Protein AF-A0A6I5CDF0-F1 (afdb_monomer_lite)

Foldseek 3Di:
DAADVVDDDDDDLDPVPDPCNPVQLVQALDPPKKKKKQAADDVPDPDQRIDIDSDRYPYPPIDIDIQASHHPSPHGPDDPCPQVVVCVLQVHRDDSLLVQQQCRQAWDQDDVRIDGDDDSPNVVSVVSSVNSD

pLDDT: mean 92.03, std 9.3, range [46.75, 98.38]

Structure (mmCIF, N/CA/C/O backbone):
data_AF-A0A6I5CDF0-F1
#
_entry.id   AF-A0A6I5CDF0-F1
#
loop_
_atom_site.group_PDB
_atom_site.id
_atom_s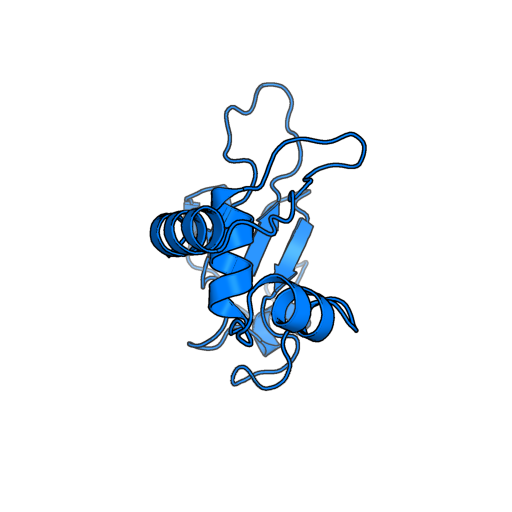ite.type_symbol
_atom_site.label_atom_id
_atom_site.label_alt_id
_atom_site.label_comp_id
_atom_site.label_asym_id
_atom_site.label_entity_id
_atom_site.label_seq_id
_atom_site.pdbx_PDB_ins_code
_atom_site.Cartn_x
_atom_site.Cartn_y
_atom_site.Cartn_z
_atom_site.occupancy
_atom_site.B_iso_or_equiv
_atom_site.auth_seq_id
_atom_site.auth_comp_id
_atom_site.auth_asym_id
_atom_site.auth_atom_id
_atom_site.pdbx_PDB_model_num
ATOM 1 N N . VAL A 1 1 ? 5.661 -5.561 -15.272 1.00 94.56 1 VAL A N 1
ATOM 2 C CA . VAL A 1 1 ? 6.380 -5.017 -14.092 1.00 94.56 1 VAL A CA 1
ATOM 3 C C . VAL A 1 1 ? 6.298 -3.504 -14.122 1.00 94.56 1 VAL A C 1
ATOM 5 O O . VAL A 1 1 ? 6.113 -2.960 -15.202 1.00 94.56 1 VAL A O 1
ATOM 8 N N . LEU A 1 2 ? 6.425 -2.834 -12.978 1.00 95.12 2 LEU A N 1
ATOM 9 C CA . LEU A 1 2 ? 6.453 -1.371 -12.918 1.00 95.12 2 LEU A CA 1
ATOM 10 C C . LEU A 1 2 ? 7.910 -0.893 -12.824 1.00 95.12 2 LEU A C 1
ATOM 12 O O . LEU A 1 2 ? 8.598 -1.262 -11.872 1.00 95.12 2 LEU A O 1
ATOM 16 N N . MET A 1 3 ? 8.390 -0.107 -13.791 1.00 91.75 3 MET A N 1
ATOM 17 C CA . MET A 1 3 ? 9.797 0.336 -13.865 1.00 91.75 3 MET A CA 1
ATOM 18 C C . MET A 1 3 ? 10.008 1.767 -13.357 1.00 91.75 3 MET A C 1
ATOM 20 O O . MET A 1 3 ? 11.037 2.064 -12.745 1.00 91.75 3 MET A O 1
ATOM 24 N N . ALA A 1 4 ? 9.011 2.626 -13.551 1.00 90.19 4 ALA A N 1
ATOM 25 C CA . ALA A 1 4 ? 8.913 3.995 -13.046 1.00 90.19 4 ALA A CA 1
ATOM 26 C C . ALA A 1 4 ? 7.435 4.300 -12.705 1.00 90.19 4 ALA A C 1
ATOM 28 O O . ALA A 1 4 ? 6.566 3.472 -12.999 1.00 90.19 4 ALA A O 1
ATOM 29 N N . PRO A 1 5 ? 7.107 5.439 -12.062 1.00 90.38 5 PRO A N 1
ATOM 30 C CA . PRO A 1 5 ? 5.715 5.843 -11.869 1.00 90.38 5 PRO A CA 1
ATOM 31 C C . PRO A 1 5 ? 4.944 5.807 -13.193 1.00 90.38 5 PRO A C 1
ATOM 33 O O . PRO A 1 5 ? 5.313 6.508 -14.130 1.00 90.38 5 PRO A O 1
ATOM 36 N N . PHE A 1 6 ? 3.892 4.987 -13.253 1.00 90.81 6 PHE A N 1
ATOM 37 C CA . PHE A 1 6 ? 3.043 4.806 -14.439 1.00 90.81 6 PHE A CA 1
ATOM 38 C C . PHE A 1 6 ? 3.769 4.290 -15.702 1.00 90.81 6 PHE A C 1
ATOM 40 O O . PHE A 1 6 ? 3.260 4.451 -16.806 1.00 90.81 6 PHE A O 1
ATOM 47 N N . ASP A 1 7 ? 4.931 3.647 -15.546 1.00 92.62 7 ASP A N 1
ATOM 48 C CA . ASP A 1 7 ? 5.693 3.021 -16.636 1.00 92.62 7 ASP A CA 1
ATOM 49 C C . ASP A 1 7 ? 5.668 1.494 -16.491 1.00 92.62 7 ASP A C 1
ATOM 51 O O . ASP A 1 7 ? 6.475 0.886 -15.770 1.00 92.62 7 ASP A O 1
ATOM 55 N N . GLU A 1 8 ? 4.674 0.883 -17.134 1.00 95.75 8 GLU A N 1
ATOM 56 C CA . GLU A 1 8 ? 4.498 -0.564 -17.177 1.00 95.75 8 GLU A CA 1
ATOM 57 C C . GLU A 1 8 ? 5.288 -1.179 -18.329 1.00 95.75 8 GLU A C 1
ATOM 59 O O . GLU A 1 8 ? 5.150 -0.792 -19.488 1.00 95.75 8 GLU A O 1
ATOM 64 N N . GLN A 1 9 ? 6.085 -2.197 -18.012 1.00 95.31 9 GLN A N 1
ATOM 65 C CA . GLN A 1 9 ? 6.917 -2.884 -18.993 1.00 95.31 9 GLN A CA 1
ATOM 66 C C . GLN A 1 9 ? 6.786 -4.402 -18.894 1.00 95.31 9 GLN A C 1
ATOM 68 O O . GLN A 1 9 ? 6.499 -4.972 -17.832 1.00 95.31 9 GLN A O 1
ATOM 73 N N . TRP A 1 10 ? 7.051 -5.074 -20.010 1.00 94.50 10 TRP A N 1
ATOM 74 C CA . TRP A 1 10 ? 7.202 -6.523 -20.056 1.00 94.50 10 TRP A CA 1
ATOM 75 C C . TRP A 1 10 ? 8.597 -6.921 -19.575 1.00 94.50 10 TRP A C 1
ATOM 77 O O . TRP A 1 10 ? 9.594 -6.327 -19.971 1.00 94.50 10 TRP A O 1
ATOM 87 N N . LEU A 1 11 ? 8.666 -7.946 -18.727 1.00 92.19 11 LEU A N 1
ATOM 88 C CA . LEU A 1 11 ? 9.920 -8.508 -18.237 1.00 92.19 11 LEU A CA 1
ATOM 89 C C . LEU A 1 11 ? 9.846 -10.027 -18.315 1.00 92.19 11 LEU A C 1
ATOM 91 O O . LEU A 1 11 ? 8.894 -10.629 -17.816 1.00 92.19 11 LEU A O 1
ATOM 95 N N . LEU A 1 12 ? 10.872 -10.645 -18.892 1.00 92.19 12 LEU A N 1
ATOM 96 C CA . LEU A 1 12 ? 11.038 -12.090 -18.835 1.00 92.19 12 LEU A CA 1
ATOM 97 C C . LEU A 1 12 ? 11.589 -12.468 -17.453 1.00 92.19 12 LEU A C 1
ATOM 99 O O . LEU A 1 12 ? 12.762 -12.245 -17.161 1.00 92.19 12 LEU A O 1
ATOM 103 N N . ALA A 1 13 ? 10.721 -12.996 -16.589 1.00 89.06 13 ALA A N 1
ATOM 104 C CA . ALA A 1 13 ? 11.021 -13.297 -15.188 1.00 89.06 13 ALA A CA 1
ATOM 105 C C . ALA A 1 13 ? 11.837 -14.597 -15.015 1.00 89.06 13 ALA A C 1
ATOM 107 O O . ALA A 1 13 ? 11.411 -15.536 -14.347 1.00 89.06 13 ALA A O 1
ATOM 108 N N . ASP A 1 14 ? 13.021 -14.651 -15.625 1.00 91.62 14 ASP A N 1
ATOM 109 C CA . ASP A 1 14 ? 13.979 -15.750 -15.493 1.00 91.62 14 ASP A CA 1
ATOM 110 C C . ASP A 1 14 ? 15.236 -15.250 -14.770 1.00 91.62 14 ASP A C 1
ATOM 112 O O . ASP A 1 14 ? 15.888 -14.314 -15.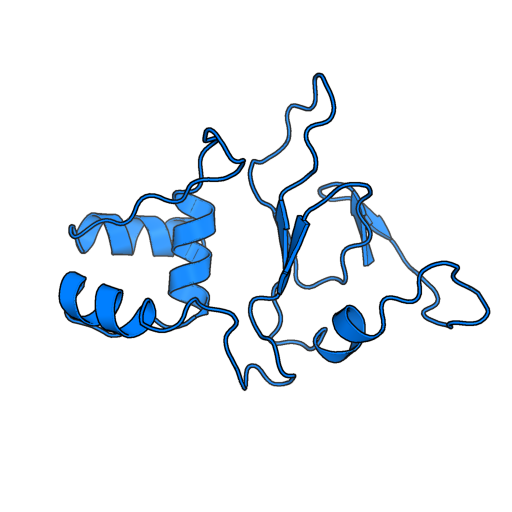226 1.00 91.62 14 ASP A O 1
ATOM 116 N N . HIS A 1 15 ? 15.593 -15.884 -13.649 1.00 90.19 15 HIS A N 1
ATOM 117 C CA . HIS A 1 15 ? 16.747 -15.509 -12.820 1.00 90.19 15 HIS A CA 1
ATOM 118 C C . HIS A 1 15 ? 18.097 -15.571 -13.555 1.00 90.19 15 HIS A C 1
ATOM 120 O O . HIS A 1 15 ? 19.065 -14.984 -13.087 1.00 90.19 15 HIS A O 1
ATOM 126 N N . ARG A 1 16 ? 18.176 -16.265 -14.696 1.00 92.50 16 ARG A N 1
ATOM 127 C CA . ARG A 1 16 ? 19.373 -16.303 -15.551 1.00 92.50 16 ARG A CA 1
ATOM 128 C C . ARG A 1 16 ? 19.499 -15.065 -16.438 1.00 92.50 16 ARG A C 1
ATOM 130 O O . ARG A 1 16 ? 20.564 -14.827 -16.995 1.00 92.50 16 ARG A O 1
ATOM 137 N N . LEU A 1 17 ? 18.408 -14.317 -16.605 1.00 92.25 17 LEU A N 1
ATOM 138 C CA . LEU A 1 17 ? 18.297 -13.168 -17.507 1.00 92.25 17 LEU A CA 1
ATOM 139 C C . LEU A 1 17 ? 18.189 -11.831 -16.762 1.00 92.25 17 LEU A C 1
ATOM 141 O O . LEU A 1 17 ? 18.207 -10.781 -17.401 1.00 92.25 17 LEU A O 1
ATOM 145 N N . ILE A 1 18 ? 18.067 -11.852 -15.431 1.00 89.38 18 ILE A N 1
ATOM 146 C CA . ILE A 1 18 ? 17.894 -10.654 -14.602 1.00 89.38 18 ILE A CA 1
ATOM 147 C C . ILE A 1 18 ? 18.892 -10.635 -13.444 1.00 89.38 18 ILE A C 1
ATOM 149 O O . ILE A 1 18 ? 19.023 -11.602 -12.702 1.00 89.38 18 ILE A O 1
ATOM 153 N N . ASP A 1 19 ? 19.547 -9.492 -13.261 1.00 87.44 19 ASP A N 1
ATOM 154 C CA . ASP A 1 19 ? 20.560 -9.283 -12.217 1.00 87.44 19 ASP A CA 1
ATOM 155 C C . ASP A 1 19 ? 19.950 -9.259 -10.800 1.00 87.44 19 ASP A C 1
ATOM 157 O O . ASP A 1 19 ? 20.508 -9.782 -9.840 1.00 87.44 19 ASP A O 1
ATOM 161 N N . ALA A 1 20 ? 18.733 -8.721 -10.668 1.00 86.00 20 ALA A N 1
ATOM 162 C CA . ALA A 1 20 ? 18.008 -8.645 -9.402 1.00 86.00 20 ALA A CA 1
ATOM 163 C C . ALA A 1 20 ? 16.669 -9.389 -9.487 1.00 86.00 20 ALA A C 1
ATOM 165 O O . ALA A 1 20 ? 15.625 -8.785 -9.728 1.00 86.00 20 ALA A O 1
ATOM 166 N N . ALA A 1 21 ? 16.684 -10.703 -9.245 1.00 86.81 21 ALA A N 1
ATOM 167 C CA . ALA A 1 21 ? 15.500 -11.549 -9.416 1.00 86.81 21 ALA A CA 1
ATOM 168 C C . ALA A 1 21 ? 14.338 -11.253 -8.450 1.00 86.81 21 ALA A C 1
ATOM 170 O O . ALA A 1 21 ? 13.189 -11.507 -8.795 1.00 86.81 21 ALA A O 1
ATOM 171 N N . ARG A 1 22 ? 14.610 -10.696 -7.259 1.00 89.06 22 ARG A N 1
ATOM 172 C CA . ARG A 1 22 ? 13.602 -10.308 -6.242 1.00 89.06 22 ARG A CA 1
ATOM 173 C C . ARG A 1 22 ? 12.525 -11.389 -5.982 1.00 89.06 22 ARG A C 1
ATOM 175 O O . ARG A 1 22 ? 11.335 -11.075 -6.001 1.00 89.06 22 ARG A O 1
ATOM 182 N N . PRO A 1 23 ? 12.898 -12.655 -5.709 1.00 91.19 23 PRO A N 1
ATOM 183 C CA . PRO A 1 23 ? 11.952 -13.780 -5.638 1.00 91.19 23 PRO A CA 1
ATOM 184 C C . PRO A 1 23 ? 10.833 -13.585 -4.604 1.00 91.19 23 PRO A C 1
ATOM 186 O O . PRO A 1 23 ? 9.705 -14.013 -4.821 1.00 91.19 23 PRO A O 1
ATOM 189 N N . GLU A 1 24 ? 11.122 -12.897 -3.500 1.00 90.38 24 GLU A N 1
ATOM 190 C CA . GLU A 1 24 ? 10.148 -12.570 -2.450 1.00 90.38 24 GLU A CA 1
ATOM 191 C C . GLU A 1 24 ? 8.978 -11.725 -2.966 1.00 90.38 24 GLU A C 1
ATOM 193 O O . GLU A 1 24 ? 7.835 -11.915 -2.557 1.00 90.38 24 GLU A O 1
ATOM 198 N N . LEU A 1 25 ? 9.266 -10.810 -3.891 1.00 91.88 25 LEU A N 1
ATOM 199 C CA . LEU A 1 25 ? 8.298 -9.886 -4.465 1.00 91.88 25 LEU A CA 1
ATOM 200 C C . LEU A 1 25 ? 7.391 -10.613 -5.464 1.00 91.88 25 LEU A C 1
ATOM 202 O O . LEU A 1 25 ? 6.179 -10.428 -5.432 1.00 91.88 25 LEU A O 1
ATOM 206 N N . TRP A 1 26 ? 7.958 -11.521 -6.262 1.00 93.50 26 TRP A N 1
ATOM 207 C CA . TRP A 1 26 ? 7.190 -12.408 -7.140 1.00 93.50 26 TRP A CA 1
ATOM 208 C C . TRP A 1 26 ? 6.335 -13.407 -6.375 1.00 93.50 26 TRP A C 1
ATOM 210 O O . TRP A 1 26 ? 5.212 -13.679 -6.785 1.00 93.50 26 TRP A O 1
ATOM 220 N N . ARG A 1 27 ? 6.833 -13.932 -5.248 1.00 94.12 27 ARG A N 1
ATOM 221 C CA . ARG A 1 27 ? 6.104 -14.927 -4.454 1.00 94.12 27 ARG A CA 1
ATOM 222 C C . ARG A 1 27 ? 4.712 -14.440 -4.076 1.00 94.12 27 ARG A C 1
ATOM 224 O O . ARG A 1 27 ? 3.787 -15.239 -4.069 1.00 94.12 27 ARG A O 1
ATOM 231 N N . VAL A 1 28 ? 4.588 -13.161 -3.733 1.00 96.62 28 VAL A N 1
ATOM 232 C CA . VAL A 1 28 ? 3.336 -12.554 -3.276 1.00 96.62 28 VAL A CA 1
ATOM 233 C C . VAL A 1 28 ? 2.581 -11.818 -4.382 1.00 96.62 28 VAL A C 1
ATOM 235 O O . VAL A 1 28 ? 1.560 -11.228 -4.076 1.00 96.62 28 VAL A O 1
ATOM 238 N N . ALA A 1 29 ? 3.056 -11.810 -5.631 1.00 95.69 29 ALA A N 1
ATOM 239 C CA . ALA A 1 29 ? 2.442 -11.075 -6.742 1.00 95.69 29 ALA A CA 1
ATOM 240 C C . ALA A 1 29 ? 1.260 -11.839 -7.373 1.00 95.69 29 ALA A C 1
ATOM 242 O O . ALA A 1 29 ? 1.271 -12.142 -8.565 1.00 95.69 29 ALA A O 1
ATOM 243 N N . ASP A 1 30 ? 0.265 -12.191 -6.559 1.00 94.88 30 ASP A N 1
ATOM 244 C CA . ASP A 1 30 ? -1.000 -12.769 -7.022 1.00 94.88 30 ASP A CA 1
ATOM 245 C C . ASP A 1 30 ? -2.089 -11.698 -7.216 1.00 94.88 30 ASP A C 1
ATOM 247 O O . ASP A 1 30 ? -1.882 -10.514 -6.952 1.00 94.88 30 ASP A O 1
ATOM 251 N N . GLU A 1 31 ? -3.274 -12.118 -7.662 1.00 95.75 31 GLU A N 1
ATOM 252 C CA . GLU A 1 31 ? -4.420 -11.243 -7.959 1.00 95.75 31 GLU A CA 1
ATOM 253 C C . GLU A 1 31 ? -4.929 -10.429 -6.758 1.00 95.75 31 GLU A C 1
ATOM 255 O O . GLU A 1 31 ? -5.712 -9.494 -6.925 1.00 95.75 31 GLU A O 1
ATOM 260 N N . ARG A 1 32 ? -4.531 -10.787 -5.533 1.00 96.12 32 ARG A N 1
ATOM 261 C CA . ARG A 1 32 ? -4.962 -10.112 -4.304 1.00 96.12 32 ARG A CA 1
ATOM 262 C C . ARG A 1 32 ? -3.947 -9.079 -3.838 1.00 96.12 32 ARG A C 1
ATOM 264 O O . ARG A 1 32 ? -4.246 -8.326 -2.913 1.00 96.12 32 ARG A O 1
ATOM 271 N N . GLN A 1 33 ? -2.751 -9.060 -4.416 1.00 97.81 33 GLN A N 1
ATOM 272 C CA . GLN A 1 33 ? -1.668 -8.239 -3.916 1.00 97.81 33 GLN A CA 1
ATOM 273 C C . GLN A 1 33 ? -1.720 -6.811 -4.435 1.00 97.81 33 GLN A C 1
ATOM 275 O O . GLN A 1 33 ? -1.930 -6.549 -5.617 1.00 97.81 33 GLN A O 1
ATOM 280 N N . VAL A 1 34 ? -1.410 -5.887 -3.528 1.00 98.06 34 VAL A N 1
ATOM 281 C CA . VAL A 1 34 ? -1.087 -4.505 -3.869 1.00 98.06 34 VAL A CA 1
ATOM 282 C C . VAL A 1 34 ? 0.264 -4.160 -3.260 1.00 98.06 34 VAL A C 1
ATOM 284 O O . VAL A 1 34 ? 0.508 -4.382 -2.073 1.00 98.06 34 VAL A O 1
ATOM 287 N N . PHE A 1 35 ? 1.158 -3.616 -4.072 1.00 97.94 35 PHE A N 1
ATOM 288 C CA . PHE A 1 35 ? 2.423 -3.051 -3.634 1.00 97.94 35 PHE A CA 1
ATOM 289 C C . PHE A 1 35 ? 2.265 -1.546 -3.456 1.00 97.94 35 PHE A C 1
ATOM 291 O O . PHE A 1 35 ? 1.892 -0.840 -4.393 1.00 97.94 35 PHE A O 1
ATOM 298 N N . VAL A 1 36 ? 2.601 -1.053 -2.266 1.00 97.06 36 VAL A N 1
ATOM 299 C CA . VAL A 1 36 ? 2.781 0.376 -2.019 1.00 97.06 36 VAL A CA 1
ATOM 300 C C . VAL A 1 36 ? 4.227 0.729 -2.300 1.00 97.06 36 VAL A C 1
ATOM 302 O O . VAL A 1 36 ? 5.144 0.200 -1.668 1.00 97.06 36 VAL A O 1
ATOM 305 N N . VAL A 1 37 ? 4.438 1.629 -3.244 1.00 94.94 37 VAL A N 1
ATOM 306 C CA . VAL A 1 37 ? 5.752 2.128 -3.618 1.00 94.94 37 VAL A CA 1
ATOM 307 C C . VAL A 1 37 ? 5.857 3.562 -3.141 1.00 94.94 37 VAL A C 1
ATOM 309 O O . VAL A 1 37 ? 5.074 4.416 -3.532 1.00 94.94 37 VAL A O 1
ATOM 312 N N . GLU A 1 38 ? 6.834 3.819 -2.287 1.00 92.00 38 GLU A N 1
ATOM 313 C CA . GLU A 1 38 ? 7.271 5.163 -1.940 1.00 92.00 38 GLU A CA 1
ATOM 314 C C . GLU A 1 38 ? 8.454 5.491 -2.859 1.00 92.00 38 GLU A C 1
ATOM 316 O O . GLU A 1 38 ? 9.538 4.910 -2.673 1.00 92.00 38 GLU A O 1
ATOM 321 N N . PRO A 1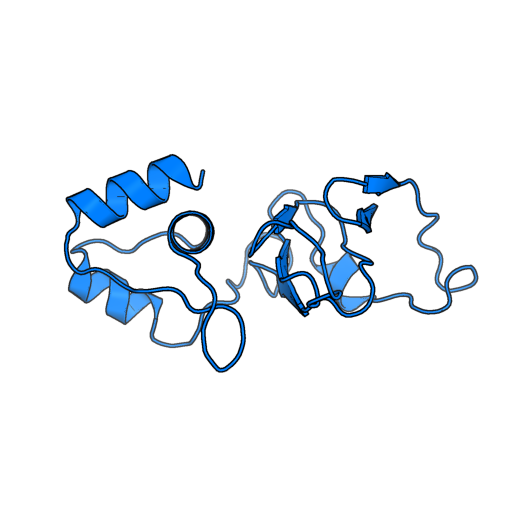 39 ? 8.255 6.327 -3.899 1.00 85.12 39 PRO A N 1
ATOM 322 C CA . PRO A 1 39 ? 9.319 6.660 -4.832 1.00 85.12 39 PRO A CA 1
ATOM 323 C C . PRO A 1 39 ? 10.474 7.325 -4.080 1.00 85.12 39 PRO A C 1
ATOM 325 O O . PRO A 1 39 ? 10.258 8.161 -3.203 1.00 85.12 39 PRO A O 1
ATOM 328 N N . GLY A 1 40 ? 11.712 6.952 -4.404 1.00 75.31 40 GLY A N 1
ATOM 329 C CA . GLY A 1 40 ? 12.872 7.659 -3.868 1.00 75.31 40 GLY A CA 1
ATOM 330 C C . GLY A 1 40 ? 12.829 9.131 -4.287 1.00 75.31 40 GLY A C 1
ATOM 331 O O . GLY A 1 40 ? 12.448 9.439 -5.416 1.00 75.31 40 GLY A O 1
ATOM 332 N N . ALA A 1 41 ? 13.217 10.039 -3.390 1.00 62.25 41 ALA A N 1
ATOM 333 C CA . ALA A 1 41 ? 13.285 11.464 -3.693 1.00 62.25 41 ALA A CA 1
ATOM 334 C C . ALA A 1 41 ? 14.388 11.722 -4.735 1.00 62.25 41 ALA A C 1
ATOM 336 O O . ALA A 1 41 ? 15.563 11.847 -4.396 1.00 62.25 41 ALA A O 1
ATOM 337 N N . ALA A 1 42 ? 14.022 11.778 -6.014 1.00 56.62 42 ALA A N 1
ATOM 338 C CA . ALA A 1 42 ? 14.880 12.359 -7.034 1.00 56.62 42 ALA A CA 1
ATOM 339 C C . ALA A 1 42 ? 14.752 13.894 -6.956 1.00 56.62 42 ALA A C 1
ATOM 341 O O . ALA A 1 42 ? 13.625 14.399 -6.881 1.00 56.62 42 ALA A O 1
ATOM 342 N N . PRO A 1 43 ? 15.860 14.659 -6.958 1.00 46.75 43 PRO A N 1
ATOM 343 C CA . PRO A 1 43 ? 15.800 16.118 -6.964 1.00 46.75 43 PRO A CA 1
ATOM 344 C C . PRO A 1 43 ? 14.927 16.625 -8.122 1.00 46.75 43 PRO A C 1
ATOM 346 O O . PRO A 1 43 ? 15.167 16.273 -9.274 1.00 46.75 43 PRO A O 1
ATOM 349 N N . GLY A 1 44 ? 13.903 17.429 -7.818 1.00 52.50 44 GLY A N 1
ATOM 350 C CA . GLY A 1 44 ? 13.004 18.016 -8.822 1.00 52.50 44 GLY A CA 1
ATOM 351 C C . GLY A 1 44 ? 11.876 17.109 -9.336 1.00 52.50 44 GLY A C 1
ATOM 352 O O . GLY A 1 44 ? 11.126 17.532 -10.213 1.00 52.50 44 GLY A O 1
ATOM 353 N N . ALA A 1 45 ? 11.710 15.892 -8.808 1.00 57.81 45 ALA A N 1
ATOM 354 C CA . ALA A 1 45 ? 10.612 15.020 -9.214 1.00 57.81 45 ALA A CA 1
ATOM 355 C C . ALA A 1 45 ? 9.277 15.469 -8.593 1.00 57.81 45 ALA A C 1
ATOM 357 O O . ALA A 1 45 ? 9.016 15.250 -7.410 1.00 57.81 45 ALA A O 1
ATOM 358 N N . ALA A 1 46 ? 8.404 16.055 -9.415 1.00 61.75 46 ALA A N 1
ATOM 359 C CA . ALA A 1 46 ? 6.989 16.259 -9.111 1.00 61.75 46 ALA A CA 1
ATOM 360 C C . ALA A 1 46 ? 6.237 14.918 -9.226 1.00 61.75 46 ALA A C 1
ATOM 362 O O . ALA A 1 46 ? 5.504 14.674 -10.180 1.00 61.75 46 ALA A O 1
ATOM 363 N N . GLY A 1 47 ? 6.510 14.001 -8.296 1.00 70.12 47 GLY A N 1
ATOM 364 C CA . GLY A 1 47 ? 5.903 12.672 -8.246 1.00 70.12 47 GLY A CA 1
ATOM 365 C C . GLY A 1 47 ? 4.930 12.516 -7.075 1.00 70.12 47 GLY A C 1
ATOM 366 O O . GLY A 1 47 ? 5.011 13.266 -6.099 1.00 70.12 47 GLY A O 1
ATOM 367 N N . PRO A 1 48 ? 4.014 11.537 -7.140 1.00 78.31 48 PRO A N 1
ATOM 368 C CA . PRO A 1 48 ? 3.133 11.230 -6.021 1.00 78.31 48 PRO A CA 1
ATOM 369 C C . PRO A 1 48 ? 3.935 10.736 -4.808 1.00 78.31 48 PRO A C 1
ATOM 371 O 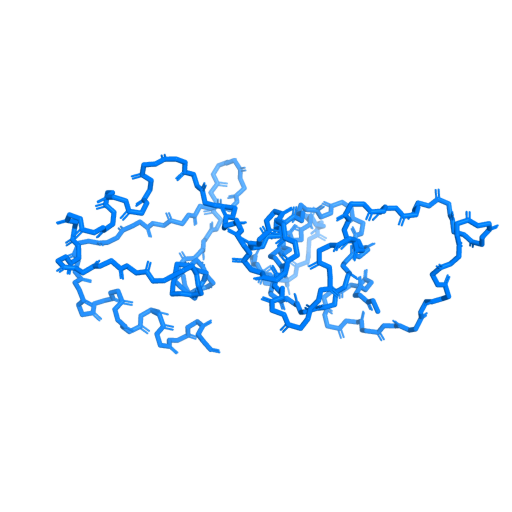O . PRO A 1 48 ? 4.955 10.062 -4.959 1.00 78.31 48 PRO A O 1
ATOM 374 N N . THR A 1 49 ? 3.456 11.044 -3.597 1.00 87.00 49 THR A N 1
ATOM 375 C CA . THR A 1 49 ? 4.088 10.590 -2.342 1.00 87.00 49 THR A CA 1
ATOM 376 C C . THR A 1 49 ? 4.109 9.065 -2.241 1.00 87.00 49 THR A C 1
ATOM 378 O O . THR A 1 49 ? 5.102 8.487 -1.808 1.00 87.00 49 THR A O 1
ATOM 381 N N . LEU A 1 50 ? 3.029 8.416 -2.679 1.00 93.38 50 LEU A N 1
ATOM 382 C CA . LEU A 1 50 ? 2.894 6.968 -2.749 1.00 93.38 50 LEU A CA 1
ATOM 383 C C . LEU A 1 50 ? 2.271 6.566 -4.086 1.00 93.38 50 LEU A C 1
ATOM 385 O O . LEU A 1 50 ? 1.437 7.280 -4.637 1.00 93.38 50 LEU A O 1
ATOM 389 N N . LEU A 1 51 ? 2.644 5.388 -4.568 1.00 94.38 51 LEU A N 1
ATOM 390 C CA . LEU A 1 51 ? 1.998 4.688 -5.671 1.00 94.38 51 LEU A CA 1
ATOM 391 C C . LEU A 1 51 ? 1.458 3.360 -5.160 1.00 94.38 51 LEU A C 1
ATOM 393 O O . LEU A 1 51 ? 2.129 2.674 -4.391 1.00 94.38 51 LEU A O 1
ATOM 397 N N . ALA A 1 52 ? 0.282 2.974 -5.634 1.00 96.62 52 ALA A N 1
ATOM 398 C CA . ALA A 1 52 ? -0.229 1.620 -5.495 1.00 96.62 52 ALA A CA 1
ATOM 399 C C . ALA A 1 52 ? -0.166 0.923 -6.853 1.00 96.62 52 ALA A C 1
ATOM 401 O O . ALA A 1 52 ? -0.471 1.523 -7.881 1.00 96.62 52 ALA A O 1
ATOM 402 N N . THR A 1 53 ? 0.244 -0.340 -6.867 1.00 96.94 53 THR A N 1
ATOM 403 C CA . THR A 1 53 ? 0.256 -1.149 -8.088 1.00 96.94 53 THR A CA 1
ATOM 404 C C . THR A 1 53 ? 0.032 -2.621 -7.764 1.00 96.94 53 THR A C 1
ATOM 406 O O . THR A 1 53 ? 0.484 -3.109 -6.729 1.00 96.94 53 THR A O 1
ATOM 409 N N . SER A 1 54 ? -0.649 -3.340 -8.652 1.00 96.12 54 SER A N 1
ATOM 410 C CA . SER A 1 54 ? -0.712 -4.807 -8.635 1.00 96.12 54 SER A CA 1
ATOM 411 C C . SER A 1 54 ? 0.503 -5.450 -9.317 1.00 96.12 54 SER A C 1
ATOM 413 O O . SER A 1 54 ? 0.728 -6.652 -9.189 1.00 96.12 54 SER A O 1
ATOM 415 N N . LEU A 1 55 ? 1.319 -4.6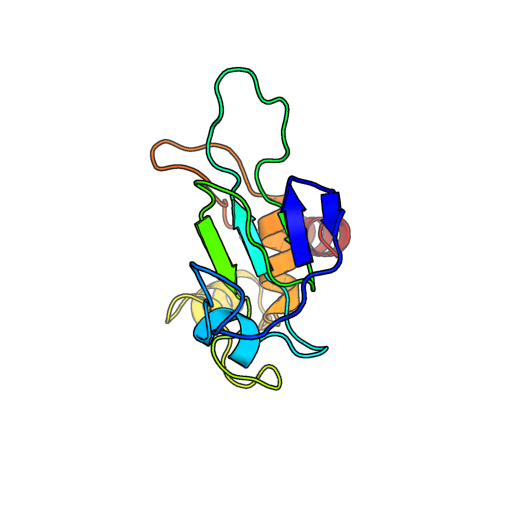69 -10.032 1.00 96.44 55 LEU A N 1
ATOM 416 C CA . LEU A 1 55 ? 2.488 -5.174 -10.737 1.00 96.44 55 LEU A CA 1
ATOM 417 C C . LEU A 1 55 ? 3.717 -5.215 -9.829 1.00 96.44 55 LEU A C 1
ATOM 419 O O . LEU A 1 55 ? 3.944 -4.275 -9.072 1.00 96.44 55 LEU A O 1
ATOM 423 N N . PRO A 1 56 ? 4.593 -6.223 -9.979 1.00 95.56 56 PRO A N 1
ATOM 424 C CA . PRO A 1 56 ? 5.918 -6.236 -9.369 1.00 95.56 56 PRO A CA 1
ATOM 425 C C . PRO A 1 56 ? 6.717 -4.942 -9.638 1.00 95.56 56 PRO A C 1
ATOM 427 O O . PRO A 1 56 ? 7.033 -4.678 -10.806 1.00 95.56 56 PRO A O 1
ATOM 430 N N . PRO A 1 57 ? 7.066 -4.132 -8.614 1.00 94.81 57 PRO A N 1
ATOM 431 C CA . PRO A 1 57 ? 7.818 -2.894 -8.824 1.00 94.81 57 PRO A CA 1
ATOM 432 C C . PRO A 1 57 ? 9.342 -3.094 -8.820 1.00 94.81 57 PRO A C 1
ATOM 434 O O . PRO A 1 57 ? 9.918 -3.709 -7.921 1.00 94.81 57 PRO A O 1
ATOM 437 N N . PHE A 1 58 ? 10.001 -2.493 -9.810 1.00 92.50 58 PHE A N 1
ATOM 438 C CA . PHE A 1 58 ? 11.450 -2.496 -10.047 1.00 92.50 58 PHE A CA 1
ATOM 439 C C . PHE A 1 58 ? 12.056 -1.079 -10.048 1.00 92.50 58 PHE A C 1
ATOM 441 O O . PHE A 1 58 ? 13.187 -0.879 -10.493 1.00 92.50 58 PHE A O 1
ATOM 448 N N . LEU A 1 59 ? 11.327 -0.098 -9.502 1.00 90.00 59 LEU A N 1
ATOM 449 C CA . LEU A 1 59 ? 11.777 1.288 -9.387 1.00 90.00 59 LEU A CA 1
ATOM 450 C C . LEU A 1 59 ? 13.097 1.377 -8.608 1.00 90.00 59 LEU A C 1
ATOM 452 O O . LEU A 1 59 ? 13.234 0.839 -7.503 1.00 90.00 59 LEU A O 1
ATOM 456 N N . ARG A 1 60 ? 14.066 2.104 -9.171 1.00 83.31 60 ARG A N 1
ATOM 457 C CA . ARG A 1 60 ? 15.347 2.373 -8.506 1.00 83.31 60 ARG A CA 1
ATOM 458 C C . ARG A 1 60 ? 15.128 3.262 -7.281 1.00 83.31 60 ARG A C 1
ATOM 460 O O . ARG A 1 60 ? 14.354 4.212 -7.328 1.00 83.31 60 ARG A O 1
ATOM 467 N N . SER A 1 61 ? 15.822 2.945 -6.189 1.00 83.88 61 SER A N 1
ATOM 468 C CA . SER A 1 61 ? 15.817 3.723 -4.937 1.00 83.88 61 SER A CA 1
ATOM 469 C C . SER A 1 61 ? 14.447 3.892 -4.257 1.00 83.88 61 SER A C 1
ATOM 471 O O . SER A 1 61 ? 14.312 4.724 -3.363 1.00 83.88 61 SER A O 1
ATOM 473 N N . ALA A 1 62 ? 13.435 3.111 -4.648 1.00 89.12 62 ALA A N 1
ATOM 474 C CA . ALA A 1 62 ? 12.109 3.151 -4.044 1.00 89.12 62 ALA A CA 1
ATOM 475 C C . ALA A 1 62 ? 11.990 2.186 -2.857 1.00 89.12 62 ALA A C 1
ATOM 477 O O . ALA A 1 62 ? 12.568 1.094 -2.858 1.00 89.12 62 ALA A O 1
ATOM 478 N N . ARG A 1 63 ? 11.178 2.560 -1.863 1.00 91.62 63 ARG A N 1
ATOM 479 C CA . ARG A 1 63 ? 10.773 1.646 -0.788 1.00 91.62 63 ARG A CA 1
ATOM 480 C C . ARG A 1 63 ? 9.473 0.958 -1.176 1.00 91.62 63 ARG A C 1
ATOM 482 O O . ARG A 1 63 ? 8.460 1.613 -1.397 1.00 91.62 63 ARG A O 1
ATOM 489 N N . ILE A 1 64 ? 9.510 -0.368 -1.237 1.00 93.94 64 ILE A N 1
ATOM 490 C CA . ILE A 1 64 ? 8.378 -1.203 -1.644 1.00 93.94 64 ILE A CA 1
ATOM 491 C C . ILE A 1 64 ? 7.804 -1.881 -0.402 1.00 93.94 64 ILE A C 1
ATOM 493 O O . ILE A 1 64 ? 8.528 -2.545 0.339 1.00 93.94 64 ILE A O 1
ATOM 497 N N . ARG A 1 65 ? 6.500 -1.718 -0.179 1.00 95.19 65 ARG A N 1
ATOM 498 C CA . ARG A 1 65 ? 5.754 -2.294 0.941 1.00 95.19 65 ARG A CA 1
ATOM 499 C C . ARG A 1 65 ? 4.587 -3.121 0.389 1.00 95.19 65 ARG A C 1
ATOM 501 O O . ARG A 1 65 ? 3.584 -2.539 -0.020 1.00 95.19 65 ARG A O 1
ATOM 508 N N . PRO A 1 66 ? 4.705 -4.458 0.327 1.00 97.25 66 PRO A N 1
ATOM 509 C CA . PRO A 1 66 ? 3.581 -5.310 -0.052 1.00 97.25 66 PRO A CA 1
ATOM 510 C C . PRO A 1 66 ? 2.467 -5.212 0.994 1.00 97.25 66 PRO A C 1
ATOM 512 O O . PRO A 1 66 ? 2.776 -5.214 2.188 1.00 97.25 66 PRO A O 1
ATOM 515 N N . LEU A 1 67 ? 1.200 -5.167 0.570 1.00 98.12 67 LEU A N 1
ATOM 516 C CA . LEU A 1 67 ? 0.048 -5.202 1.478 1.00 98.12 67 LEU A CA 1
ATOM 517 C C . LEU A 1 67 ? -0.050 -6.551 2.197 1.00 98.12 67 LEU A C 1
ATOM 519 O O . LEU A 1 67 ? -0.398 -6.582 3.373 1.00 98.12 67 LEU A O 1
ATOM 523 N N . TYR A 1 68 ? 0.299 -7.652 1.530 1.00 98.00 68 TYR A N 1
ATOM 524 C CA . TYR A 1 68 ? 0.297 -8.996 2.110 1.00 98.00 68 TYR A CA 1
ATOM 525 C C . TYR A 1 68 ? 1.690 -9.635 2.086 1.00 98.00 68 TYR A C 1
ATOM 527 O O . TYR A 1 68 ? 2.389 -9.596 1.074 1.00 98.00 68 TYR A O 1
ATOM 535 N N . ARG A 1 69 ? 2.096 -10.259 3.199 1.00 95.69 69 ARG A N 1
ATOM 536 C CA . ARG A 1 69 ? 3.373 -10.989 3.345 1.00 95.69 69 ARG A CA 1
ATOM 537 C C . ARG A 1 69 ? 3.320 -12.403 2.782 1.00 95.69 69 ARG A C 1
ATOM 539 O O . ARG A 1 69 ? 4.356 -13.005 2.500 1.00 95.69 69 ARG A O 1
ATOM 546 N N . ARG A 1 70 ? 2.113 -12.958 2.665 1.00 95.94 70 ARG A N 1
ATOM 547 C CA . ARG A 1 70 ? 1.864 -14.319 2.188 1.00 95.94 70 ARG A CA 1
ATOM 548 C C . ARG A 1 70 ? 0.884 -14.305 1.017 1.00 95.94 70 ARG A C 1
ATOM 550 O O . ARG A 1 70 ? -0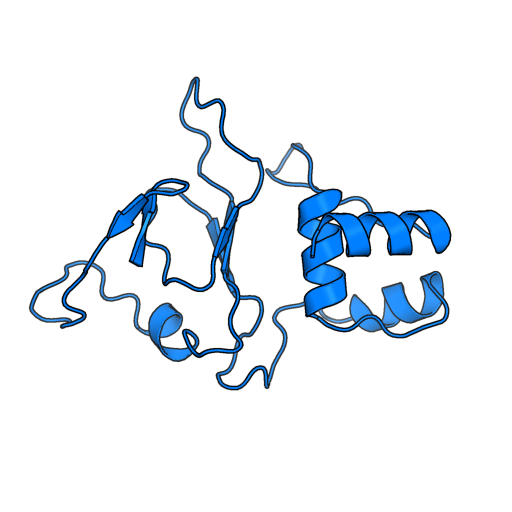.065 -13.521 1.059 1.00 95.94 70 ARG A O 1
ATOM 557 N N . PRO A 1 71 ? 1.066 -15.203 0.031 1.00 95.19 71 PRO A N 1
ATOM 558 C CA . PRO A 1 71 ? 0.162 -15.298 -1.112 1.00 95.19 71 PRO A CA 1
ATOM 559 C C . PRO A 1 71 ? -1.266 -15.628 -0.675 1.00 95.19 71 PRO A C 1
ATOM 561 O O . PRO A 1 71 ? -1.458 -16.319 0.333 1.00 95.19 71 PRO A O 1
ATOM 564 N N . GLY A 1 72 ? -2.249 -15.189 -1.449 1.00 95.62 72 GLY A N 1
ATOM 565 C CA . GLY A 1 72 ? -3.676 -15.376 -1.214 1.00 95.62 72 GLY A CA 1
ATOM 566 C C . GLY A 1 72 ? -4.226 -14.449 -0.135 1.00 95.62 72 GLY A C 1
ATOM 567 O O . GLY A 1 72 ? -5.164 -14.830 0.557 1.00 95.62 72 GLY A O 1
ATOM 568 N N . ALA A 1 73 ? -3.611 -13.277 0.062 1.00 94.81 73 ALA A N 1
ATOM 569 C CA . ALA A 1 73 ? -3.979 -12.313 1.103 1.00 94.81 73 ALA A CA 1
ATOM 570 C C . ALA A 1 73 ? -4.001 -12.886 2.539 1.00 94.81 73 ALA A C 1
ATOM 572 O O . ALA A 1 73 ? -4.708 -12.384 3.411 1.00 94.81 73 ALA A O 1
ATOM 573 N N . ARG A 1 74 ? -3.222 -13.946 2.802 1.00 94.69 74 ARG A N 1
ATOM 574 C CA . ARG A 1 74 ? -3.293 -14.713 4.061 1.00 94.69 74 ARG A CA 1
ATOM 575 C C . ARG A 1 74 ? -2.747 -13.978 5.280 1.00 94.69 74 ARG A C 1
ATOM 577 O O . ARG A 1 74 ? -3.178 -14.247 6.394 1.00 94.69 74 ARG A O 1
ATOM 584 N N . GLU A 1 75 ? -1.777 -13.094 5.079 1.00 96.38 75 GLU A N 1
ATOM 585 C CA . GLU A 1 75 ? -1.112 -12.385 6.170 1.00 96.38 75 GLU A CA 1
ATOM 586 C C . GLU A 1 75 ? -0.922 -10.915 5.776 1.00 96.38 75 GLU A C 1
ATOM 588 O O . GLU A 1 75 ? -0.034 -10.625 4.966 1.00 96.38 75 GLU A O 1
ATOM 593 N N . PRO A 1 76 ? -1.749 -9.982 6.285 1.00 97.25 76 PRO A N 1
ATOM 594 C CA . PRO A 1 76 ? -1.578 -8.564 6.003 1.00 97.25 76 PRO A CA 1
ATOM 595 C C . PRO A 1 76 ? -0.297 -8.031 6.651 1.00 97.25 76 PRO A C 1
ATOM 597 O O . PRO A 1 76 ? 0.026 -8.322 7.801 1.00 97.25 76 PRO A O 1
ATOM 600 N N . ASN A 1 77 ? 0.432 -7.208 5.910 1.00 97.19 77 ASN A N 1
ATOM 601 C CA . ASN A 1 77 ? 1.661 -6.553 6.331 1.00 97.19 77 ASN A CA 1
ATOM 602 C C . ASN A 1 77 ? 1.367 -5.246 7.085 1.00 97.19 77 ASN A C 1
ATOM 604 O O . ASN A 1 77 ? 1.850 -4.175 6.721 1.00 97.19 77 ASN A O 1
ATOM 608 N N . LEU A 1 78 ? 0.542 -5.334 8.124 1.00 97.12 78 LEU A N 1
ATOM 609 C CA . LEU A 1 78 ? 0.246 -4.217 9.016 1.00 97.12 78 LEU A CA 1
ATOM 610 C C . LEU A 1 78 ? 1.068 -4.345 10.300 1.00 97.12 78 LEU A C 1
ATOM 612 O O . LEU A 1 78 ? 1.475 -5.442 10.692 1.00 97.12 78 LEU A O 1
ATOM 616 N N . ALA A 1 79 ? 1.343 -3.213 10.948 1.00 96.12 79 ALA A N 1
ATOM 617 C CA . ALA A 1 79 ? 2.037 -3.221 12.229 1.00 96.12 79 ALA A CA 1
ATOM 618 C C . ALA A 1 79 ? 1.202 -3.992 13.276 1.00 96.12 79 ALA A C 1
ATOM 620 O O . ALA A 1 79 ? -0.018 -3.798 13.332 1.00 96.12 79 ALA A O 1
ATOM 621 N N . PRO A 1 80 ? 1.822 -4.849 14.109 1.00 96.19 80 PRO A N 1
ATOM 622 C CA . PRO A 1 80 ? 1.119 -5.507 15.207 1.00 96.19 80 PRO A CA 1
ATOM 623 C C . PRO A 1 80 ? 0.405 -4.483 16.101 1.00 96.19 80 PRO A C 1
ATOM 625 O O . PRO A 1 80 ? 0.980 -3.446 16.426 1.00 96.19 80 PRO A O 1
ATOM 628 N N . GLY A 1 81 ? -0.848 -4.749 16.477 1.00 96.56 81 GLY A N 1
ATOM 629 C CA . GLY A 1 81 ? -1.652 -3.848 17.311 1.00 96.56 81 GLY A CA 1
ATOM 630 C C . GLY A 1 81 ? -2.326 -2.691 16.563 1.00 96.56 81 GLY A C 1
ATOM 631 O O . GLY A 1 81 ? -3.216 -2.048 17.120 1.00 96.56 81 GLY A O 1
ATOM 632 N N . LEU A 1 82 ? -1.949 -2.408 15.307 1.00 96.81 82 LEU A N 1
ATOM 633 C CA . LEU A 1 82 ? -2.545 -1.305 14.544 1.00 96.81 82 LEU A CA 1
ATOM 634 C C . LEU A 1 82 ? -4.030 -1.548 14.265 1.00 96.81 82 LEU A C 1
ATOM 636 O O . LEU A 1 82 ? -4.839 -0.637 14.403 1.00 96.81 82 LEU A O 1
ATOM 640 N N . THR A 1 83 ? -4.397 -2.770 13.879 1.00 96.19 83 THR A N 1
ATOM 641 C CA . THR A 1 83 ? -5.790 -3.088 13.531 1.00 96.19 83 THR A CA 1
ATOM 642 C C . THR A 1 83 ? -6.685 -3.003 14.763 1.00 96.19 83 THR A C 1
ATOM 644 O O . THR A 1 83 ? -7.789 -2.469 14.696 1.00 96.19 83 THR A O 1
ATOM 647 N N . GLU A 1 84 ? -6.197 -3.478 15.905 1.00 97.12 84 GLU A N 1
ATOM 648 C CA . GLU A 1 84 ? -6.867 -3.401 17.199 1.00 97.12 84 GLU A CA 1
ATOM 649 C C . GLU A 1 84 ? -7.043 -1.940 17.631 1.00 97.12 84 GLU A C 1
ATOM 651 O O . GLU A 1 84 ? -8.141 -1.532 18.009 1.00 97.12 84 GLU A O 1
ATOM 656 N N . HIS A 1 85 ? -5.990 -1.130 17.496 1.00 97.56 85 HIS A N 1
ATOM 657 C CA . HIS A 1 85 ? -6.039 0.300 17.787 1.00 97.56 85 HIS A CA 1
ATOM 658 C C . HIS A 1 85 ? -7.064 1.035 16.912 1.00 97.56 85 HIS A C 1
ATOM 660 O O . HIS A 1 85 ? -7.886 1.792 17.427 1.00 97.56 85 HIS A O 1
ATOM 666 N N . LEU A 1 86 ? -7.069 0.776 15.601 1.00 97.50 86 LEU A N 1
ATOM 667 C CA . LEU A 1 86 ? -8.050 1.357 14.683 1.00 97.50 86 LEU A CA 1
ATOM 668 C C . LEU A 1 86 ? -9.470 0.876 14.985 1.00 97.50 86 LEU A C 1
ATOM 670 O O . LEU A 1 86 ? -10.402 1.665 14.905 1.00 97.50 86 LEU A O 1
ATOM 674 N N . THR A 1 87 ? -9.636 -0.382 15.394 1.00 97.75 87 THR A N 1
ATOM 675 C CA . THR A 1 87 ? -10.944 -0.919 15.794 1.00 97.75 87 THR A CA 1
ATOM 676 C C . THR A 1 87 ? -11.506 -0.164 16.993 1.00 97.75 87 THR A C 1
ATOM 678 O O . THR A 1 87 ? -12.671 0.228 16.982 1.00 97.75 87 THR A O 1
ATOM 681 N N . ALA A 1 88 ? -10.672 0.094 18.003 1.00 97.38 88 ALA A N 1
ATOM 682 C CA . ALA A 1 88 ? -11.064 0.872 19.174 1.00 97.38 88 ALA A CA 1
ATOM 683 C C . ALA A 1 88 ? -11.400 2.333 18.823 1.00 97.38 88 ALA A C 1
ATOM 685 O O . ALA A 1 88 ? -12.336 2.893 19.385 1.00 97.38 88 ALA A O 1
ATOM 686 N N . LEU A 1 89 ? -10.661 2.942 17.888 1.00 96.19 89 LEU A N 1
ATOM 687 C CA . LEU A 1 89 ? -10.894 4.323 17.454 1.00 96.19 89 LEU A CA 1
ATOM 688 C C . LEU A 1 89 ? -12.136 4.490 16.571 1.00 96.19 89 LEU A C 1
ATOM 690 O O . LEU A 1 89 ? -12.835 5.491 16.696 1.00 96.19 89 LEU A O 1
ATOM 694 N N . LEU A 1 90 ? -12.383 3.550 15.656 1.00 96.88 90 LEU A N 1
ATOM 695 C CA . LEU A 1 90 ? -13.397 3.678 14.604 1.00 96.88 90 LEU A CA 1
ATOM 696 C C . LEU A 1 90 ? -14.717 2.978 14.948 1.00 96.88 90 LEU A C 1
ATOM 698 O O . LEU A 1 90 ? -15.717 3.181 14.262 1.00 96.88 90 LEU A O 1
ATOM 702 N N . GLY A 1 91 ? -14.727 2.127 15.978 1.00 96.56 91 GLY A N 1
ATOM 703 C CA . GLY A 1 91 ? -15.889 1.324 16.368 1.00 96.56 91 GLY A CA 1
ATOM 704 C C . GLY A 1 91 ? -16.167 0.128 15.450 1.00 96.56 91 GLY A C 1
ATOM 705 O O . GLY A 1 91 ? -17.124 -0.607 15.678 1.00 96.56 91 GLY A O 1
ATOM 706 N N . HIS A 1 92 ? -15.337 -0.100 14.431 1.00 96.00 92 HIS A N 1
ATOM 707 C CA . HIS A 1 92 ? -15.380 -1.276 13.568 1.00 96.00 92 HIS A CA 1
ATOM 708 C C . HIS A 1 92 ? -13.963 -1.691 13.180 1.00 96.00 92 HIS A C 1
ATOM 710 O O . HIS A 1 92 ? -13.050 -0.868 13.153 1.00 96.00 92 HIS A O 1
ATOM 716 N N . ARG A 1 93 ? -13.777 -2.965 12.833 1.00 97.12 93 ARG A N 1
ATOM 717 C CA . ARG A 1 93 ? -12.490 -3.467 12.348 1.00 97.12 93 ARG A CA 1
ATOM 718 C C . ARG A 1 93 ? -12.324 -3.106 10.866 1.00 97.12 93 ARG A C 1
ATOM 720 O O . ARG A 1 93 ? -13.136 -3.578 10.074 1.00 97.12 93 ARG A O 1
ATOM 727 N N . PRO A 1 94 ? -11.356 -2.260 10.468 1.00 97.31 94 PRO A N 1
ATOM 728 C CA . PRO A 1 94 ? -11.095 -2.011 9.054 1.00 97.31 94 PRO A CA 1
ATOM 729 C C . PRO A 1 94 ? -10.405 -3.221 8.419 1.00 97.31 94 PRO A C 1
ATOM 731 O O . PRO A 1 94 ? -9.547 -3.853 9.043 1.00 97.31 94 PRO A O 1
ATOM 734 N N . GLU A 1 95 ? -10.744 -3.521 7.168 1.00 97.19 95 GLU A N 1
ATOM 735 C CA . GLU A 1 95 ? -10.038 -4.542 6.399 1.00 97.19 95 GLU A CA 1
ATOM 736 C C . GLU A 1 95 ? -8.679 -4.001 5.910 1.00 97.19 95 GLU A C 1
ATOM 738 O O . GLU A 1 95 ? -8.506 -2.786 5.768 1.00 97.19 95 GLU A O 1
ATOM 743 N N . PRO A 1 96 ? -7.686 -4.858 5.600 1.00 97.75 96 PRO A N 1
ATOM 744 C CA . PRO A 1 96 ? -6.384 -4.391 5.119 1.00 97.75 96 PRO A CA 1
ATOM 745 C C . PRO A 1 96 ? -6.450 -3.437 3.907 1.00 97.75 96 PRO A C 1
ATOM 747 O O . PRO A 1 96 ? -5.725 -2.439 3.917 1.00 97.75 96 PRO A O 1
ATOM 750 N N . PRO A 1 97 ? -7.328 -3.651 2.902 1.00 97.88 97 PRO A N 1
ATOM 751 C CA . PRO A 1 97 ? -7.525 -2.685 1.823 1.00 97.88 97 PRO A CA 1
ATOM 752 C C . PRO A 1 97 ? -8.099 -1.336 2.281 1.00 97.88 97 PRO A C 1
ATOM 754 O O . PRO A 1 97 ? -7.775 -0.324 1.671 1.00 97.88 97 PRO A O 1
ATOM 757 N N . ASP A 1 98 ? -8.903 -1.282 3.352 1.00 98.25 98 ASP A N 1
ATOM 758 C CA . ASP A 1 98 ? -9.389 -0.006 3.903 1.00 98.25 98 ASP A CA 1
ATOM 759 C C . ASP A 1 98 ? -8.238 0.793 4.512 1.00 98.25 98 ASP A C 1
ATOM 761 O O . ASP A 1 98 ? -8.119 1.997 4.291 1.00 98.25 98 ASP A O 1
ATOM 765 N N . VAL A 1 99 ? -7.348 0.115 5.245 1.00 98.19 99 VAL A N 1
ATOM 766 C CA . VAL A 1 99 ? -6.147 0.743 5.809 1.00 98.19 99 VAL A CA 1
ATOM 767 C C . VAL A 1 99 ? -5.236 1.251 4.692 1.00 98.19 99 VAL A C 1
ATOM 769 O O . VAL A 1 99 ? -4.732 2.370 4.777 1.00 98.19 99 VAL A O 1
ATOM 772 N N . LEU A 1 100 ? -5.058 0.467 3.624 1.00 98.19 100 LEU A N 1
ATOM 773 C CA . LEU A 1 100 ? -4.318 0.897 2.440 1.00 98.19 100 LEU A CA 1
ATOM 774 C C . LEU A 1 100 ? -4.955 2.129 1.779 1.00 98.19 100 LEU A C 1
ATOM 776 O O . LEU A 1 100 ? -4.249 3.094 1.495 1.00 98.19 100 LEU A O 1
ATOM 780 N N . ALA A 1 101 ? -6.269 2.119 1.562 1.00 98.31 101 ALA A N 1
ATOM 781 C CA . ALA A 1 101 ? -6.975 3.245 0.961 1.00 98.31 101 ALA A CA 1
ATOM 782 C C . ALA A 1 101 ? -6.811 4.521 1.803 1.00 98.31 101 ALA A C 1
ATOM 784 O O . ALA A 1 101 ? -6.487 5.585 1.274 1.00 98.31 101 ALA A O 1
ATOM 785 N N . TRP A 1 102 ? -6.919 4.411 3.132 1.00 98.25 102 TRP A N 1
ATOM 786 C CA . TRP A 1 102 ? -6.626 5.528 4.030 1.00 98.25 102 TRP A CA 1
ATOM 787 C C . TRP A 1 102 ? -5.181 6.026 3.891 1.00 98.25 102 TRP A C 1
ATOM 789 O O . TRP A 1 102 ? -4.956 7.233 3.801 1.00 98.25 102 TRP A O 1
ATOM 799 N N . ILE A 1 103 ? -4.202 5.116 3.842 1.00 97.25 103 ILE A N 1
ATOM 800 C CA . ILE A 1 103 ? -2.788 5.460 3.636 1.00 97.25 103 ILE A CA 1
ATOM 801 C C . ILE A 1 103 ? -2.614 6.271 2.348 1.00 97.25 103 ILE A C 1
ATOM 803 O O . ILE A 1 103 ? -1.976 7.319 2.389 1.00 97.25 103 ILE A O 1
ATOM 807 N N . LEU A 1 104 ? -3.199 5.835 1.232 1.00 97.00 104 LEU A N 1
ATOM 808 C CA . LEU A 1 104 ? -3.085 6.532 -0.053 1.00 97.00 104 LEU A CA 1
ATOM 809 C C . LEU A 1 104 ? -3.717 7.929 -0.024 1.00 97.00 104 LEU A C 1
ATOM 811 O O . LEU A 1 104 ? -3.156 8.859 -0.597 1.00 97.00 104 LEU A O 1
ATOM 815 N N . ALA A 1 105 ? -4.841 8.094 0.675 1.00 97.12 105 ALA A N 1
ATOM 816 C CA . ALA A 1 105 ? -5.541 9.374 0.764 1.00 97.12 105 ALA A CA 1
ATOM 817 C C . ALA A 1 105 ? -4.898 10.367 1.750 1.00 97.12 105 ALA A C 1
ATOM 819 O O . ALA A 1 105 ? -5.006 11.580 1.568 1.00 97.12 105 ALA A O 1
ATOM 820 N N . ALA A 1 106 ? -4.274 9.874 2.824 1.00 96.50 106 ALA A N 1
ATOM 821 C CA . ALA A 1 106 ? -3.816 10.703 3.940 1.00 96.50 106 ALA A CA 1
ATOM 822 C C . ALA A 1 106 ? -2.291 10.878 4.015 1.00 96.50 106 ALA A C 1
ATOM 824 O O . ALA A 1 106 ? -1.818 11.720 4.786 1.00 96.50 106 ALA A O 1
ATOM 825 N N . ALA A 1 107 ? -1.520 10.090 3.259 1.00 94.88 107 ALA A N 1
ATOM 826 C CA . ALA A 1 107 ? -0.066 10.175 3.240 1.00 94.88 107 ALA A CA 1
ATOM 827 C C . ALA A 1 107 ? 0.427 11.582 2.887 1.00 94.88 107 ALA A C 1
ATOM 829 O O . ALA A 1 107 ? -0.089 12.255 1.997 1.00 94.88 107 ALA A O 1
ATOM 830 N N . ARG A 1 108 ? 1.477 12.012 3.584 1.00 91.31 108 ARG A N 1
ATOM 831 C CA . ARG A 1 108 ? 2.142 13.297 3.370 1.00 91.31 108 ARG A CA 1
ATOM 832 C C . ARG A 1 108 ? 3.643 13.187 3.641 1.00 91.31 108 ARG A C 1
ATOM 834 O O . ARG A 1 108 ? 4.049 12.304 4.400 1.00 91.31 108 ARG A O 1
ATOM 841 N N . PRO A 1 109 ? 4.471 14.085 3.082 1.00 88.00 109 PRO A N 1
ATOM 842 C CA . PRO A 1 109 ? 5.874 14.181 3.467 1.00 88.00 109 PRO A CA 1
ATOM 843 C C . PRO A 1 109 ? 6.033 14.433 4.974 1.00 88.00 109 PRO A C 1
ATOM 845 O O . PRO A 1 109 ? 5.259 15.173 5.584 1.00 88.00 109 PRO A O 1
ATOM 848 N N . GLY A 1 110 ? 7.047 13.817 5.564 1.00 85.06 110 GLY A N 1
ATOM 849 C CA . GLY A 1 110 ? 7.425 13.909 6.968 1.00 85.06 110 GLY A CA 1
ATOM 850 C C . GLY A 1 110 ? 8.946 13.782 7.141 1.00 85.06 110 GLY A C 1
ATOM 851 O O . GLY A 1 110 ? 9.664 13.572 6.161 1.00 85.06 110 GLY A O 1
ATOM 852 N N . PRO A 1 111 ? 9.454 13.931 8.376 1.00 78.94 111 PRO A N 1
ATOM 853 C CA . PRO A 1 111 ? 10.893 14.014 8.648 1.00 78.94 111 PRO A CA 1
ATOM 854 C C . PRO A 1 111 ? 11.666 12.747 8.248 1.00 78.94 111 PRO A C 1
ATOM 856 O O . PRO A 1 111 ? 12.774 12.856 7.734 1.00 78.94 111 PRO A O 1
ATOM 859 N N . ASP A 1 112 ? 11.052 11.568 8.388 1.00 79.88 112 ASP A N 1
ATOM 860 C CA . ASP A 1 112 ? 11.665 10.269 8.066 1.00 79.88 112 ASP A CA 1
ATOM 861 C C . ASP A 1 112 ? 11.145 9.663 6.743 1.00 79.88 112 ASP A C 1
ATOM 863 O O . ASP A 1 112 ? 11.238 8.457 6.501 1.00 79.88 112 ASP A O 1
ATOM 867 N N . GLY A 1 113 ? 10.565 10.492 5.869 1.00 81.00 113 GLY A N 1
ATOM 868 C CA . GLY A 1 113 ? 9.892 10.061 4.641 1.00 81.00 113 GLY A CA 1
ATOM 869 C C . GLY A 1 113 ? 8.380 10.226 4.738 1.00 81.00 113 GLY A C 1
ATOM 870 O O . GLY A 1 113 ? 7.897 11.252 5.200 1.00 81.00 113 GLY A O 1
ATOM 871 N N . THR A 1 114 ? 7.607 9.249 4.273 1.00 90.00 114 THR A N 1
ATOM 872 C CA . THR A 1 114 ? 6.141 9.355 4.269 1.00 90.00 114 THR A CA 1
ATOM 873 C C . THR A 1 114 ? 5.540 9.170 5.664 1.00 90.00 114 THR A C 1
ATOM 875 O O . THR A 1 114 ? 5.764 8.152 6.316 1.00 90.00 114 THR A O 1
ATOM 878 N N . ALA A 1 115 ? 4.705 10.119 6.090 1.00 91.88 115 ALA A N 1
ATOM 879 C CA . ALA A 1 115 ? 3.902 10.041 7.305 1.00 91.88 115 ALA A CA 1
ATOM 880 C C . ALA A 1 115 ? 2.410 9.905 6.966 1.00 91.88 115 ALA A C 1
ATOM 882 O O . ALA A 1 115 ? 1.908 10.573 6.063 1.00 91.88 115 ALA A O 1
ATOM 883 N N . VAL A 1 116 ? 1.685 9.087 7.732 1.00 94.81 116 VAL A N 1
ATOM 884 C CA . VAL A 1 116 ? 0.234 8.891 7.584 1.00 94.81 116 VAL A CA 1
ATOM 885 C C . VAL A 1 116 ? -0.443 9.269 8.903 1.00 94.81 116 VAL A C 1
ATOM 887 O O . VAL A 1 116 ? -0.232 8.585 9.905 1.00 94.81 116 VAL A O 1
ATOM 890 N N . PRO A 1 117 ? -1.227 10.358 8.958 1.00 94.69 117 PRO A N 1
ATOM 891 C CA . PRO A 1 117 ? -1.974 10.703 10.156 1.00 94.69 117 PRO A CA 1
ATOM 892 C C . PRO A 1 117 ? -3.123 9.711 10.368 1.00 94.69 117 PRO A C 1
ATOM 894 O O . PRO A 1 117 ? -3.803 9.318 9.420 1.00 94.69 117 PRO A O 1
ATOM 897 N N . LEU A 1 118 ? -3.374 9.342 11.622 1.00 94.38 118 LEU A N 1
ATOM 898 C CA . LEU A 1 118 ? -4.587 8.625 12.013 1.00 94.38 118 LEU A CA 1
ATOM 899 C C . LEU A 1 118 ? -5.667 9.620 12.447 1.00 94.38 118 LEU A C 1
ATOM 901 O O . LEU A 1 118 ? -5.369 10.746 12.852 1.00 94.38 118 LEU A O 1
ATOM 905 N N . THR A 1 119 ? -6.931 9.215 12.345 1.00 95.12 119 THR A N 1
ATOM 906 C CA . THR A 1 119 ? -8.073 10.034 12.754 1.00 95.12 119 THR A CA 1
ATOM 907 C C . THR A 1 119 ? -9.067 9.209 13.562 1.00 95.12 119 THR A C 1
ATOM 909 O O . THR A 1 119 ? -9.287 8.040 13.261 1.00 95.12 119 THR A O 1
ATOM 912 N N . SER A 1 120 ? -9.658 9.827 14.584 1.00 95.19 120 SER A N 1
ATOM 913 C CA . SER A 1 120 ? -10.803 9.292 15.329 1.00 95.19 120 SER A CA 1
ATOM 914 C C . SER A 1 120 ? -12.152 9.737 14.748 1.00 95.19 120 SER A C 1
ATOM 916 O O . SER A 1 120 ? -13.194 9.263 15.186 1.00 95.19 120 SER A O 1
ATOM 918 N N . ASP A 1 121 ? -12.159 10.648 13.767 1.00 97.31 121 ASP A N 1
ATOM 919 C CA . ASP A 1 121 ? -13.374 11.053 13.058 1.00 97.31 121 ASP A CA 1
ATOM 920 C C . ASP A 1 121 ? -13.730 9.974 12.027 1.00 97.31 121 ASP A C 1
ATOM 922 O O . ASP A 1 121 ? -13.107 9.868 10.966 1.00 97.31 121 ASP A O 1
ATOM 926 N N . THR A 1 122 ? -14.750 9.176 12.342 1.00 97.31 122 THR A N 1
ATOM 927 C CA . THR A 1 122 ? -15.233 8.076 11.496 1.00 97.31 122 THR A CA 1
ATOM 928 C C . THR A 1 122 ? -15.745 8.557 10.139 1.00 97.31 122 THR A C 1
ATOM 930 O O . THR A 1 122 ? -15.557 7.875 9.132 1.00 97.31 122 THR A O 1
ATOM 933 N N . GLY A 1 123 ? -16.328 9.756 10.067 1.00 97.62 123 GLY A N 1
ATOM 934 C CA . GLY A 1 123 ? -16.771 10.359 8.813 1.00 97.62 123 GLY A CA 1
ATOM 935 C C . GLY A 1 123 ? -15.591 10.772 7.936 1.00 97.62 123 GLY A C 1
ATOM 936 O O . GLY A 1 123 ? -15.612 10.562 6.721 1.00 97.62 123 GLY A O 1
ATOM 937 N N . ARG A 1 124 ? -14.536 11.334 8.537 1.00 97.94 124 ARG A N 1
ATOM 938 C CA . ARG A 1 124 ? -13.287 11.641 7.827 1.00 97.94 124 ARG A CA 1
ATOM 939 C C . ARG A 1 124 ? -12.593 10.370 7.358 1.00 97.94 124 ARG A C 1
ATOM 941 O O . ARG A 1 124 ? -12.175 10.335 6.203 1.00 97.94 124 ARG A O 1
ATOM 948 N N . TRP A 1 125 ? -12.506 9.354 8.216 1.00 98.25 125 TRP A N 1
ATOM 949 C CA . TRP A 1 125 ? -11.977 8.039 7.864 1.00 98.25 125 TRP A CA 1
ATOM 950 C C . TRP A 1 125 ? -12.706 7.465 6.648 1.00 98.25 125 TRP A C 1
ATOM 952 O O . TRP A 1 125 ? -12.070 7.196 5.634 1.00 98.25 125 TRP A O 1
ATOM 962 N N . ALA A 1 126 ? -14.039 7.381 6.699 1.00 98.00 126 ALA A N 1
ATOM 963 C CA . ALA A 1 126 ? -14.850 6.833 5.615 1.00 98.00 126 ALA A CA 1
ATOM 964 C C . ALA A 1 126 ? -14.651 7.583 4.289 1.00 98.00 126 ALA A C 1
ATOM 966 O O . ALA A 1 126 ? -14.478 6.954 3.247 1.00 98.00 126 ALA A O 1
ATOM 967 N N . ARG A 1 127 ? -14.609 8.923 4.316 1.00 98.31 127 ARG A N 1
ATOM 968 C CA . ARG A 1 127 ? -14.317 9.727 3.115 1.00 98.31 127 ARG A CA 1
ATOM 969 C C . ARG A 1 127 ? -12.909 9.478 2.577 1.00 98.31 127 ARG A C 1
ATOM 971 O O . ARG A 1 127 ? -12.741 9.394 1.367 1.00 98.31 127 ARG A O 1
ATOM 978 N N . GLY A 1 128 ? -11.913 9.359 3.454 1.00 98.06 128 GLY A N 1
ATOM 979 C CA . GLY A 1 128 ? -10.538 9.061 3.050 1.00 98.06 128 GLY A CA 1
ATOM 980 C C . GLY A 1 128 ? -10.401 7.666 2.442 1.00 98.06 128 GLY A C 1
ATOM 981 O O . GLY A 1 128 ? -9.811 7.524 1.379 1.00 98.06 128 GLY A O 1
ATOM 982 N N . VAL A 1 129 ? -11.017 6.654 3.058 1.00 98.38 129 VAL A N 1
ATOM 983 C CA . VAL A 1 129 ? -11.079 5.288 2.513 1.00 98.38 129 VAL A CA 1
ATOM 984 C C . VAL A 1 129 ? -11.767 5.277 1.148 1.00 98.38 129 VAL A C 1
ATOM 986 O O . VAL A 1 129 ? -11.267 4.648 0.226 1.00 98.38 129 VAL A O 1
ATOM 989 N N . ALA A 1 130 ? -12.885 5.990 0.989 1.00 98.19 130 ALA A N 1
ATOM 990 C CA . ALA A 1 130 ? -13.575 6.078 -0.295 1.00 98.19 130 ALA A CA 1
ATOM 991 C C . ALA A 1 130 ? -12.730 6.773 -1.375 1.00 98.19 130 ALA A C 1
ATOM 993 O O . ALA A 1 130 ? -12.769 6.358 -2.524 1.00 98.19 130 ALA A O 1
ATOM 994 N N . ALA A 1 131 ? -11.961 7.804 -1.013 1.00 97.25 131 ALA A N 1
ATOM 995 C CA . ALA A 1 131 ? -11.093 8.519 -1.948 1.00 97.25 131 ALA A CA 1
ATOM 996 C C . ALA A 1 131 ? -9.840 7.724 -2.353 1.00 97.25 131 ALA A C 1
ATOM 998 O O . ALA A 1 131 ? -9.291 7.968 -3.422 1.00 97.25 131 ALA A O 1
ATOM 999 N N . GLY A 1 132 ? -9.359 6.825 -1.490 1.00 94.62 132 GLY A N 1
ATOM 1000 C CA . GLY A 1 132 ? -8.171 6.009 -1.750 1.00 94.62 132 GLY A CA 1
ATOM 1001 C C . GLY A 1 132 ? -8.440 4.636 -2.371 1.00 94.62 132 GLY A C 1
ATOM 1002 O O . GLY A 1 132 ? -7.477 3.907 -2.608 1.00 94.62 132 GLY A O 1
ATOM 1003 N N . ARG A 1 133 ? -9.708 4.260 -2.572 1.00 93.69 133 ARG A N 1
ATOM 1004 C CA . ARG A 1 133 ? -10.124 3.047 -3.293 1.00 93.69 133 ARG A CA 1
ATOM 1005 C C . ARG A 1 133 ? -10.179 3.304 -4.793 1.00 93.69 133 ARG A C 1
ATOM 1007 O O . ARG A 1 133 ? -9.813 2.363 -5.527 1.00 93.69 133 ARG A O 1
#

Secondary structure (DSSP, 8-state):
-EEETTEE------TTT-S---HHHHHT-STT--EEEE----TT----S-EEESSPB--TT-EEEESEEETTTTEE-PPTTHHHHHHHHHSS---HHHHHHHHHHH-EEETTEEE----S-HHHHHHHHHHH-

Sequence (133 aa):
VLMAPFDEQWLLADHRLIDAARPELWRVADERQVFVVEPGAAPGAAGPTLLATSLPPFLRSARIRPLYRRPGAREPNLAPGLTEHLTALLGHRPEPPDVLAWILAAARPGPDGTAVPLTSDTGRWARGVAAGR

Radius of gyration: 15.96 Å; chains: 1; bounding box: 37×34×39 Å